Protein AF-A0A0K9GBH8-F1 (afdb_monomer_lite)

Structure (mmCIF, N/CA/C/O backbone):
data_AF-A0A0K9GBH8-F1
#
_entry.id   AF-A0A0K9GBH8-F1
#
loop_
_atom_site.group_PDB
_atom_site.id
_atom_site.type_symbol
_atom_site.label_atom_id
_atom_site.label_alt_id
_atom_site.label_comp_id
_atom_site.label_asym_id
_atom_site.label_entity_id
_atom_site.label_seq_id
_atom_site.pdbx_PDB_ins_code
_atom_site.Cartn_x
_atom_site.Cartn_y
_atom_site.Cartn_z
_atom_site.occupancy
_atom_site.B_iso_or_equiv
_atom_site.auth_seq_id
_atom_site.auth_comp_id
_atom_site.auth_asym_id
_atom_site.auth_atom_id
_atom_site.pdbx_PDB_model_num
ATOM 1 N N . MET A 1 1 ? 10.073 14.860 7.574 1.00 48.22 1 MET A N 1
ATOM 2 C CA . MET A 1 1 ? 10.093 14.315 6.197 1.00 48.22 1 MET A CA 1
ATOM 3 C C . MET A 1 1 ? 11.315 13.426 6.033 1.00 48.22 1 MET A C 1
ATOM 5 O O . MET A 1 1 ? 12.429 13.930 6.131 1.00 48.22 1 MET A O 1
ATOM 9 N N . ARG A 1 2 ? 11.129 12.111 5.861 1.00 55.28 2 ARG A N 1
ATOM 10 C CA . ARG A 1 2 ? 12.222 11.200 5.476 1.00 55.28 2 ARG A CA 1
ATOM 11 C C . ARG A 1 2 ? 12.634 11.550 4.037 1.00 55.28 2 ARG A C 1
ATOM 13 O O . ARG A 1 2 ? 11.757 11.755 3.207 1.00 55.28 2 ARG A O 1
ATOM 20 N N . LYS A 1 3 ? 13.934 11.677 3.742 1.00 61.28 3 LYS A N 1
ATOM 21 C CA . LYS A 1 3 ? 14.410 11.928 2.368 1.00 61.28 3 LYS A CA 1
ATOM 22 C C . LYS A 1 3 ? 14.270 10.639 1.551 1.00 61.28 3 LYS A C 1
ATOM 24 O O . LYS A 1 3 ? 14.920 9.650 1.878 1.00 61.28 3 LYS A O 1
ATOM 29 N N . MET A 1 4 ? 13.414 10.654 0.534 1.00 70.56 4 MET A N 1
ATOM 30 C CA . MET A 1 4 ? 13.336 9.615 -0.497 1.00 70.56 4 MET A CA 1
ATOM 31 C C . MET A 1 4 ? 14.232 10.020 -1.669 1.00 70.56 4 MET A C 1
ATOM 33 O O . MET A 1 4 ? 14.297 11.201 -2.007 1.00 70.56 4 MET A O 1
ATOM 37 N N . ASP A 1 5 ? 14.951 9.060 -2.244 1.00 79.25 5 ASP A N 1
ATOM 38 C CA . ASP A 1 5 ? 15.608 9.241 -3.541 1.00 79.25 5 ASP A CA 1
ATOM 39 C C . ASP A 1 5 ? 14.561 9.329 -4.669 1.00 79.25 5 ASP A C 1
ATOM 41 O O . ASP A 1 5 ? 13.421 8.892 -4.497 1.00 79.25 5 ASP A O 1
ATOM 45 N N . GLU A 1 6 ? 14.937 9.925 -5.805 1.00 75.44 6 GLU A N 1
ATOM 46 C CA . GLU A 1 6 ? 14.024 10.178 -6.936 1.00 75.44 6 GLU A CA 1
ATOM 47 C C . GLU A 1 6 ? 13.358 8.895 -7.453 1.00 75.44 6 GLU A C 1
ATOM 49 O O . GLU A 1 6 ? 12.172 8.905 -7.768 1.00 75.44 6 GLU A O 1
ATOM 54 N N . TYR A 1 7 ? 14.086 7.775 -7.451 1.00 70.88 7 TYR A N 1
ATOM 55 C CA . TYR A 1 7 ? 13.566 6.466 -7.845 1.00 70.88 7 TYR A CA 1
ATOM 56 C C . TYR A 1 7 ? 12.489 5.949 -6.880 1.00 70.88 7 TYR A C 1
ATOM 58 O O . TYR A 1 7 ? 11.404 5.549 -7.297 1.00 70.88 7 TYR A O 1
ATOM 66 N N . THR A 1 8 ? 12.751 6.008 -5.571 1.00 74.50 8 THR A N 1
ATOM 67 C CA . THR A 1 8 ? 11.777 5.625 -4.538 1.00 74.50 8 THR A CA 1
ATOM 68 C C . THR A 1 8 ? 10.540 6.523 -4.615 1.00 74.50 8 THR A C 1
ATOM 70 O O . THR A 1 8 ? 9.431 6.048 -4.391 1.00 74.50 8 THR A O 1
ATOM 73 N N . TYR A 1 9 ? 10.710 7.813 -4.916 1.00 80.81 9 TYR A N 1
ATOM 74 C CA . TYR A 1 9 ? 9.597 8.753 -5.049 1.00 80.81 9 TYR A CA 1
ATOM 75 C C . TYR A 1 9 ? 8.706 8.442 -6.260 1.00 80.81 9 TYR A C 1
ATOM 77 O O . TYR A 1 9 ? 7.485 8.396 -6.111 1.00 80.81 9 TYR A O 1
ATOM 85 N N . ASP A 1 10 ? 9.296 8.171 -7.427 1.00 79.00 10 ASP A N 1
ATOM 86 C CA . ASP A 1 10 ? 8.538 7.803 -8.629 1.00 79.00 10 ASP A CA 1
ATOM 87 C C . ASP A 1 10 ? 7.754 6.500 -8.410 1.00 79.00 10 ASP A C 1
ATOM 89 O O . ASP A 1 10 ? 6.546 6.443 -8.647 1.00 79.00 10 ASP A O 1
ATOM 93 N N . LEU A 1 11 ? 8.404 5.485 -7.834 1.00 76.81 11 LEU A N 1
ATOM 94 C CA . LEU A 1 11 ? 7.762 4.215 -7.502 1.00 76.81 11 LEU A CA 1
ATOM 95 C C . LEU A 1 11 ? 6.625 4.384 -6.482 1.00 76.81 11 LEU A C 1
ATOM 97 O O . LEU A 1 11 ? 5.554 3.805 -6.652 1.00 76.81 11 LEU A O 1
ATOM 101 N N . TYR A 1 12 ? 6.833 5.202 -5.449 1.00 84.81 12 TYR A N 1
ATOM 102 C CA . TYR A 1 12 ? 5.810 5.507 -4.448 1.00 84.81 12 TYR A CA 1
ATOM 103 C C . TYR A 1 12 ? 4.579 6.150 -5.085 1.00 84.81 12 TYR A C 1
ATOM 105 O O . TYR A 1 12 ? 3.464 5.709 -4.832 1.00 84.81 12 TYR A O 1
ATOM 113 N N . SER A 1 13 ? 4.777 7.135 -5.967 1.00 83.56 13 SER A N 1
ATOM 114 C CA . SER A 1 13 ? 3.674 7.843 -6.632 1.00 83.56 13 SER A CA 1
ATOM 115 C C . SER A 1 13 ? 2.805 6.934 -7.511 1.00 83.56 13 SER A C 1
ATOM 117 O O . SER A 1 13 ? 1.618 7.195 -7.691 1.00 83.56 13 SER A O 1
ATOM 119 N N . LYS A 1 14 ? 3.386 5.846 -8.033 1.00 80.56 14 LYS A N 1
ATOM 120 C CA . LYS A 1 14 ? 2.678 4.826 -8.818 1.00 80.56 14 LYS A CA 1
ATOM 121 C C . LYS A 1 14 ? 2.000 3.781 -7.931 1.00 80.56 14 LYS A C 1
ATOM 123 O O . LYS A 1 14 ? 0.918 3.310 -8.269 1.00 80.56 14 LYS A O 1
ATOM 128 N N . LEU A 1 15 ? 2.629 3.401 -6.816 1.00 81.75 15 LEU A N 1
ATOM 129 C CA . LEU A 1 15 ? 2.122 2.354 -5.927 1.00 81.75 15 LEU A CA 1
ATOM 130 C C . LEU A 1 15 ? 1.029 2.847 -4.982 1.00 81.75 15 LEU A C 1
ATOM 132 O O . LEU A 1 15 ? 0.076 2.109 -4.767 1.00 81.75 15 LEU A O 1
ATOM 136 N N . GLU A 1 16 ? 1.130 4.063 -4.448 1.00 88.56 16 GLU A N 1
ATOM 137 C CA . GLU A 1 16 ? 0.153 4.626 -3.505 1.00 88.56 16 GLU A CA 1
ATOM 138 C C . GLU A 1 16 ? -1.306 4.486 -3.992 1.00 88.56 16 GLU A C 1
ATOM 140 O O . GLU A 1 16 ? -2.098 3.869 -3.275 1.00 88.56 16 GLU A O 1
ATOM 145 N N . PRO A 1 17 ? -1.681 4.926 -5.216 1.00 86.12 17 PRO A N 1
ATOM 146 C CA . PRO A 1 17 ? -3.057 4.772 -5.695 1.00 86.12 17 PRO A CA 1
ATOM 147 C C . PRO A 1 17 ? -3.463 3.305 -5.901 1.00 86.12 17 PRO A C 1
ATOM 149 O O . PRO A 1 17 ? -4.638 2.965 -5.767 1.00 86.12 17 PRO A O 1
ATOM 152 N N . ALA A 1 18 ? -2.515 2.413 -6.207 1.00 84.38 18 ALA A N 1
ATOM 153 C CA . ALA A 1 18 ? -2.793 0.985 -6.333 1.00 84.38 18 ALA A CA 1
ATOM 154 C C . ALA A 1 18 ? -3.055 0.342 -4.964 1.00 84.38 18 ALA A C 1
ATOM 156 O O . ALA A 1 18 ? -4.011 -0.417 -4.818 1.00 84.38 18 ALA A O 1
ATOM 157 N N . VAL A 1 19 ? -2.248 0.672 -3.952 1.00 86.56 19 VAL A N 1
ATOM 158 C CA . VAL A 1 19 ? -2.438 0.198 -2.574 1.00 86.56 19 VAL A CA 1
ATOM 15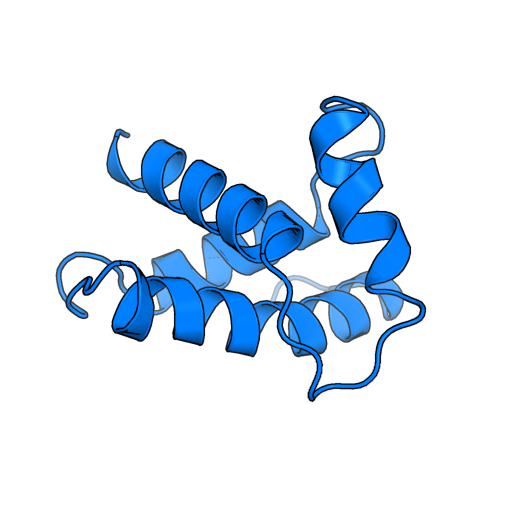9 C C . VAL A 1 19 ? -3.751 0.723 -2.009 1.00 86.56 19 VAL A C 1
ATOM 161 O O . VAL A 1 19 ? -4.506 -0.052 -1.429 1.00 86.56 19 VAL A O 1
ATOM 164 N N . GLU A 1 20 ? -4.064 1.998 -2.242 1.00 89.12 20 GLU A N 1
ATOM 165 C CA . GLU A 1 20 ? -5.330 2.611 -1.840 1.00 89.12 20 GLU A CA 1
ATOM 166 C C . GLU A 1 20 ? -6.530 1.907 -2.489 1.00 89.12 20 GLU A C 1
ATOM 168 O O . GLU A 1 20 ? -7.459 1.488 -1.789 1.00 89.12 20 GLU A O 1
ATOM 173 N N . LYS A 1 21 ? -6.488 1.703 -3.817 1.00 87.75 21 LYS A N 1
ATOM 174 C CA . LYS A 1 21 ? -7.534 0.980 -4.552 1.00 87.75 21 LYS A CA 1
ATOM 175 C C . LYS A 1 21 ? -7.742 -0.413 -3.963 1.00 87.75 21 LYS A C 1
ATOM 177 O O . LYS A 1 21 ? -8.867 -0.788 -3.653 1.00 87.75 21 LYS A O 1
ATOM 182 N N . ILE A 1 22 ? -6.667 -1.167 -3.769 1.00 86.94 22 ILE A N 1
ATOM 183 C CA . ILE A 1 22 ? -6.758 -2.553 -3.306 1.00 86.94 22 ILE A CA 1
ATOM 184 C C . ILE A 1 22 ? -7.258 -2.620 -1.864 1.00 86.94 22 ILE A C 1
ATOM 186 O O . ILE A 1 22 ? -8.142 -3.417 -1.563 1.00 86.94 22 ILE A O 1
ATOM 190 N N . ALA A 1 23 ? -6.749 -1.768 -0.975 1.00 88.12 23 ALA A N 1
ATOM 191 C CA . ALA A 1 23 ? -7.157 -1.751 0.424 1.00 88.12 23 ALA A CA 1
ATOM 192 C C . ALA A 1 23 ? -8.654 -1.438 0.577 1.00 88.12 23 ALA A C 1
ATOM 194 O O . ALA A 1 23 ? -9.376 -2.168 1.259 1.00 88.12 23 ALA A O 1
ATOM 195 N N . TYR A 1 24 ? -9.132 -0.375 -0.071 1.00 90.56 24 TYR A N 1
ATOM 196 C CA . TYR A 1 24 ? -10.486 0.129 0.160 1.00 90.56 24 TYR A CA 1
ATOM 197 C C . TYR A 1 24 ? -11.533 -0.448 -0.796 1.00 90.56 24 TYR A C 1
ATOM 199 O O . TYR A 1 24 ? -12.669 -0.668 -0.380 1.00 90.56 24 TYR A O 1
ATOM 207 N N . HIS A 1 25 ? -11.181 -0.719 -2.056 1.00 86.88 25 HIS A N 1
ATOM 208 C CA . HIS A 1 25 ? -12.130 -1.238 -3.045 1.00 86.88 25 HIS A CA 1
ATOM 209 C C . HIS A 1 25 ? -12.103 -2.762 -3.146 1.00 86.88 25 HIS A C 1
ATOM 211 O O . HIS A 1 25 ? -13.167 -3.378 -3.102 1.00 86.88 25 HIS A O 1
ATOM 217 N N . ASP A 1 26 ? -10.920 -3.372 -3.254 1.00 86.56 26 ASP A N 1
ATOM 218 C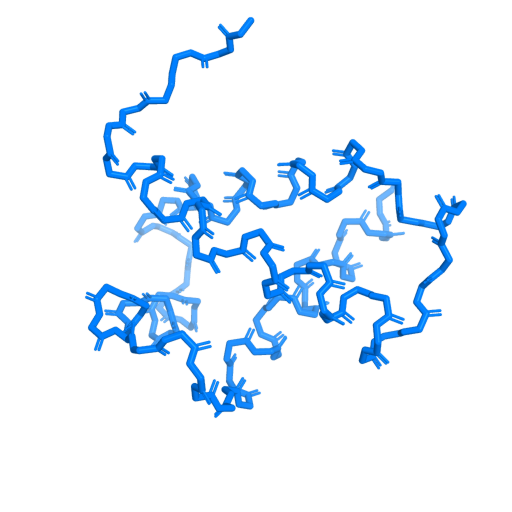 CA . ASP A 1 26 ? -10.823 -4.814 -3.522 1.00 86.56 26 ASP A CA 1
ATOM 219 C C . ASP A 1 26 ? -10.944 -5.637 -2.227 1.00 86.56 26 ASP A C 1
ATOM 221 O O . ASP A 1 26 ? -11.671 -6.629 -2.172 1.00 86.56 26 ASP A O 1
ATOM 225 N N . MET A 1 27 ? -10.283 -5.194 -1.152 1.00 87.12 27 MET A N 1
ATOM 226 C CA . MET A 1 27 ? -10.327 -5.830 0.169 1.00 87.12 27 MET A CA 1
ATOM 227 C C . MET A 1 27 ? -11.470 -5.311 1.053 1.00 87.1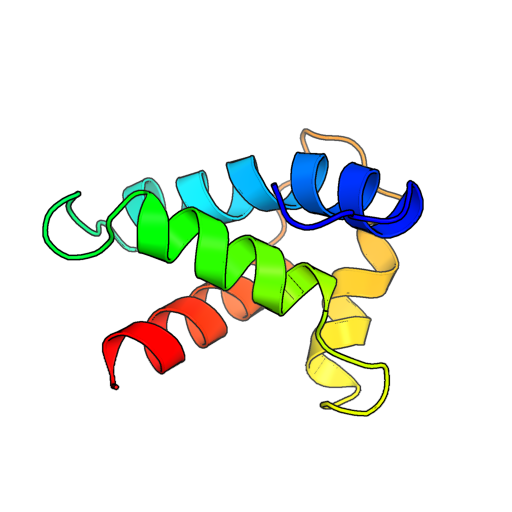2 27 MET A C 1
ATOM 229 O O . MET A 1 27 ? -11.814 -5.960 2.042 1.00 87.12 27 MET A O 1
ATOM 233 N N . GLY A 1 28 ? -12.059 -4.160 0.715 1.00 90.12 28 GLY A N 1
ATOM 234 C CA . GLY A 1 28 ? -13.179 -3.571 1.454 1.00 90.12 28 GLY A CA 1
ATOM 235 C C . GLY A 1 28 ? -12.830 -3.122 2.876 1.00 90.12 28 GLY A C 1
ATOM 236 O O . GLY A 1 28 ? -13.699 -3.146 3.749 1.00 90.12 28 GLY A O 1
ATOM 237 N N . LEU A 1 29 ? -11.570 -2.756 3.134 1.00 91.19 29 LEU A N 1
ATOM 238 C CA . LEU A 1 29 ? -11.140 -2.266 4.443 1.00 91.19 29 LEU A CA 1
ATOM 239 C C . LEU A 1 29 ? -11.767 -0.902 4.731 1.00 91.19 29 LEU A C 1
ATOM 241 O O . LEU A 1 29 ? -11.967 -0.084 3.835 1.00 91.19 29 LEU A O 1
ATOM 245 N N . THR A 1 30 ? -12.062 -0.632 5.998 1.00 91.25 30 THR A N 1
ATOM 246 C CA . THR A 1 30 ? -12.472 0.708 6.426 1.00 91.25 30 THR A CA 1
ATOM 247 C C . THR A 1 30 ? -11.261 1.549 6.817 1.00 91.25 30 THR A C 1
ATOM 249 O O . THR A 1 30 ? -10.186 1.030 7.113 1.00 91.25 30 THR A O 1
ATOM 252 N N . TYR A 1 31 ? -11.452 2.864 6.908 1.00 86.50 31 TYR A N 1
ATOM 253 C CA . TYR A 1 31 ? -10.415 3.788 7.380 1.00 86.50 31 TYR A CA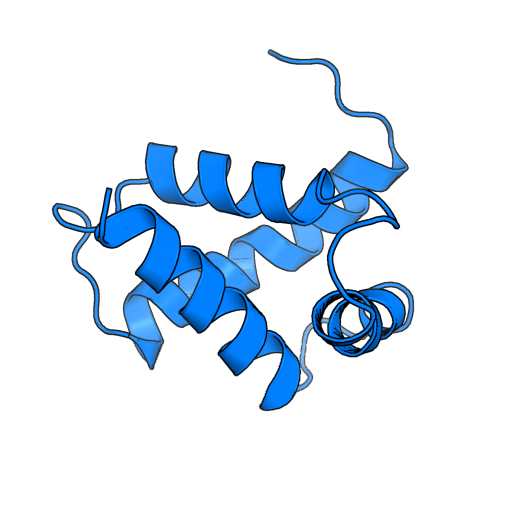 1
ATOM 254 C C . TYR A 1 31 ? -9.992 3.543 8.843 1.00 86.50 31 TYR A C 1
ATOM 256 O O . TYR A 1 31 ? -8.928 3.989 9.259 1.00 86.50 31 TYR A O 1
ATOM 264 N N . GLU A 1 32 ? -10.823 2.846 9.629 1.00 88.62 32 GLU A N 1
ATOM 265 C CA . GLU A 1 32 ? -10.486 2.412 10.993 1.00 88.62 32 GLU A CA 1
ATOM 266 C C . GLU A 1 32 ? -9.593 1.164 10.999 1.00 88.62 32 GLU A C 1
ATOM 268 O O . GLU A 1 32 ? -8.800 0.980 11.916 1.00 88.62 32 GLU A O 1
ATOM 273 N N . GLN A 1 33 ? -9.734 0.300 9.990 1.00 87.56 33 GLN A N 1
ATOM 274 C CA . GLN A 1 33 ? -8.944 -0.925 9.834 1.00 87.56 33 GLN A CA 1
ATOM 275 C C . GLN A 1 33 ? -7.635 -0.679 9.084 1.00 87.56 33 GLN A C 1
ATOM 277 O O . GLN A 1 33 ? -6.676 -1.419 9.275 1.00 87.56 33 GLN A O 1
ATOM 282 N N . PHE A 1 34 ? -7.619 0.323 8.207 1.00 90.56 34 PHE A N 1
ATOM 283 C CA . PHE A 1 34 ? -6.479 0.675 7.380 1.00 90.56 34 PHE A CA 1
ATOM 284 C C . PHE A 1 34 ? -6.390 2.192 7.258 1.00 90.56 34 PHE A C 1
ATOM 286 O O . PHE A 1 34 ? -7.072 2.822 6.441 1.00 90.56 34 PHE A O 1
ATOM 293 N N . THR A 1 35 ? -5.592 2.789 8.135 1.00 92.44 35 THR A N 1
ATOM 294 C CA . THR A 1 35 ? -5.446 4.239 8.215 1.00 92.44 35 THR A CA 1
ATOM 295 C C . THR A 1 35 ? -4.565 4.762 7.082 1.00 92.44 35 THR A C 1
ATOM 297 O O . THR A 1 35 ? -3.839 4.016 6.425 1.00 92.44 35 THR A O 1
ATOM 300 N N . LYS A 1 36 ? -4.559 6.084 6.888 1.00 89.44 36 LYS A N 1
ATOM 301 C CA . LYS A 1 36 ? -3.595 6.724 5.983 1.00 89.44 36 LYS A CA 1
ATOM 302 C C . LYS A 1 36 ? -2.141 6.474 6.389 1.00 89.44 36 LYS A C 1
ATOM 304 O O . LYS A 1 36 ? -1.280 6.376 5.527 1.00 89.44 36 LYS A O 1
ATOM 309 N N . GLU A 1 37 ? -1.865 6.352 7.685 1.00 90.25 37 GLU A N 1
ATOM 310 C CA . GLU A 1 37 ? -0.516 6.028 8.151 1.00 90.25 37 GLU A CA 1
ATOM 311 C C . GLU A 1 37 ? -0.118 4.601 7.744 1.00 90.25 37 GLU A C 1
ATOM 313 O O . GLU A 1 37 ? 1.019 4.384 7.331 1.00 90.25 37 GLU A O 1
ATOM 318 N N . ASP A 1 38 ? -1.064 3.657 7.767 1.00 89.19 38 ASP A N 1
ATOM 319 C CA . ASP A 1 38 ? -0.850 2.284 7.297 1.00 89.19 38 ASP A CA 1
ATOM 320 C C . ASP A 1 38 ? -0.665 2.226 5.775 1.00 89.19 38 ASP A C 1
ATOM 322 O O . ASP A 1 38 ? 0.222 1.524 5.288 1.00 89.19 38 ASP A O 1
ATOM 326 N N . LEU A 1 39 ? -1.446 3.012 5.024 1.00 90.38 39 LEU A N 1
ATOM 327 C CA . LEU A 1 39 ? -1.276 3.191 3.579 1.00 90.38 39 LEU A CA 1
ATOM 328 C C . LEU A 1 39 ? 0.134 3.690 3.247 1.00 90.38 39 LEU A C 1
ATOM 330 O O . LEU A 1 39 ? 0.833 3.067 2.444 1.00 90.38 39 LEU A O 1
ATOM 334 N N . ASP A 1 40 ? 0.568 4.773 3.891 1.00 89.62 40 ASP A N 1
ATOM 335 C CA . ASP A 1 40 ? 1.886 5.368 3.673 1.00 89.62 40 ASP A CA 1
ATOM 336 C C . ASP A 1 40 ? 3.001 4.386 4.081 1.00 89.62 40 ASP A C 1
ATOM 338 O O . ASP A 1 40 ? 4.001 4.235 3.373 1.00 89.62 40 ASP A O 1
ATOM 342 N N . ALA A 1 41 ? 2.833 3.681 5.206 1.00 87.56 41 ALA A N 1
ATOM 343 C CA . ALA A 1 41 ? 3.802 2.713 5.713 1.00 87.56 41 ALA A CA 1
ATOM 344 C C . ALA A 1 41 ? 3.968 1.511 4.777 1.00 87.56 41 ALA A C 1
ATOM 346 O O . ALA A 1 41 ? 5.103 1.152 4.453 1.00 87.56 41 ALA A O 1
ATOM 347 N N . ILE A 1 42 ? 2.865 0.922 4.306 1.00 85.25 42 ILE A N 1
ATOM 348 C CA . ILE A 1 42 ? 2.896 -0.195 3.357 1.00 85.25 42 ILE A CA 1
ATOM 349 C C . ILE A 1 42 ? 3.467 0.255 2.024 1.00 85.25 42 ILE A C 1
ATOM 351 O O . ILE A 1 42 ? 4.363 -0.403 1.501 1.00 85.25 42 ILE A O 1
ATOM 355 N N . THR A 1 43 ? 3.000 1.380 1.484 1.00 86.69 43 THR A N 1
ATOM 356 C CA . THR A 1 43 ? 3.506 1.907 0.211 1.00 86.69 43 THR A CA 1
ATOM 357 C C . THR A 1 43 ? 5.013 2.132 0.296 1.00 86.69 43 THR A C 1
ATOM 359 O O . THR A 1 43 ? 5.766 1.697 -0.574 1.00 86.69 43 THR A O 1
ATOM 362 N N . TYR A 1 44 ? 5.488 2.705 1.403 1.00 83.69 44 TYR A N 1
ATOM 363 C CA . TYR A 1 44 ? 6.913 2.874 1.654 1.00 83.69 44 TYR A CA 1
ATOM 364 C C . TYR A 1 44 ? 7.667 1.541 1.806 1.00 83.69 44 TYR A C 1
ATOM 366 O O . TYR A 1 44 ? 8.781 1.414 1.292 1.00 83.69 44 TYR A O 1
ATOM 374 N N . GLU A 1 45 ? 7.092 0.541 2.484 1.00 80.44 45 GLU A N 1
ATOM 375 C CA . GLU A 1 45 ? 7.683 -0.799 2.597 1.00 80.44 45 GLU A CA 1
ATOM 376 C C . GLU A 1 45 ? 7.813 -1.467 1.222 1.00 80.44 45 GLU A C 1
ATOM 378 O O . GLU A 1 45 ? 8.873 -2.012 0.913 1.00 80.44 45 GLU A O 1
ATOM 383 N N . LEU A 1 46 ? 6.792 -1.359 0.368 1.00 78.12 46 LEU A N 1
ATOM 384 C CA . LEU A 1 46 ? 6.817 -1.869 -1.005 1.00 78.12 46 LEU A CA 1
ATOM 385 C C . LEU A 1 46 ? 7.923 -1.189 -1.828 1.00 78.12 46 LEU A C 1
ATOM 387 O O . LEU A 1 46 ? 8.628 -1.866 -2.573 1.00 78.12 46 LEU A O 1
ATOM 391 N N . CYS A 1 47 ? 8.144 0.118 -1.640 1.00 78.19 47 CYS A N 1
ATOM 392 C CA . CYS A 1 47 ? 9.244 0.838 -2.287 1.00 78.19 47 CYS A CA 1
ATOM 393 C C . CYS A 1 47 ? 10.638 0.457 -1.759 1.00 78.19 47 CYS A C 1
ATOM 395 O O . CYS A 1 47 ? 11.635 0.674 -2.448 1.00 78.19 47 CYS A O 1
ATOM 397 N N . LYS A 1 48 ? 10.739 -0.042 -0.518 1.00 70.38 48 LYS A N 1
ATOM 398 C CA . LYS A 1 48 ? 12.014 -0.367 0.147 1.00 70.38 48 LYS A CA 1
ATOM 399 C C . LYS A 1 48 ? 12.340 -1.852 0.192 1.00 70.38 48 LYS A C 1
ATOM 401 O O . LYS A 1 48 ? 13.472 -2.169 0.555 1.00 70.38 48 LYS A O 1
ATOM 406 N N . ALA A 1 49 ? 11.406 -2.737 -0.160 1.00 58.28 49 ALA A N 1
ATOM 407 C CA . ALA A 1 49 ? 11.623 -4.176 -0.215 1.00 58.28 49 ALA A CA 1
ATOM 408 C C . ALA A 1 49 ? 12.884 -4.474 -1.053 1.00 58.28 49 ALA A C 1
ATOM 410 O O . ALA A 1 49 ? 12.866 -4.319 -2.277 1.00 58.28 49 ALA A O 1
ATOM 411 N N . PRO A 1 50 ? 14.006 -4.857 -0.412 1.00 50.78 50 PRO A N 1
ATOM 412 C CA . PRO A 1 50 ? 15.264 -5.025 -1.110 1.00 50.78 50 PRO A CA 1
ATOM 413 C C . PRO A 1 50 ? 15.142 -6.208 -2.064 1.00 50.78 50 PRO A C 1
ATOM 415 O O . PRO A 1 50 ? 14.308 -7.097 -1.876 1.00 50.78 50 PRO A O 1
ATOM 418 N N . GLN A 1 51 ? 16.046 -6.247 -3.034 1.00 49.44 51 GLN A N 1
ATOM 419 C CA . GLN A 1 51 ? 16.282 -7.318 -4.011 1.00 49.44 51 GLN A CA 1
ATOM 420 C C . GLN A 1 51 ? 16.482 -8.733 -3.397 1.00 49.44 51 GLN A C 1
ATOM 422 O O . GLN A 1 51 ? 16.783 -9.678 -4.114 1.00 49.44 51 GLN A O 1
ATOM 427 N N . ASP A 1 52 ? 16.300 -8.882 -2.080 1.00 41.72 52 ASP A N 1
ATOM 428 C CA . ASP A 1 52 ? 16.556 -10.053 -1.239 1.00 41.72 52 ASP A CA 1
ATOM 429 C C . ASP A 1 52 ? 15.286 -10.671 -0.608 1.00 41.72 52 ASP A C 1
ATOM 431 O O . ASP A 1 52 ? 15.367 -11.641 0.147 1.00 41.72 52 ASP A O 1
ATOM 435 N N . ARG A 1 53 ? 14.081 -10.149 -0.892 1.00 44.47 53 ARG A N 1
ATOM 436 C CA . ARG A 1 53 ? 12.822 -10.839 -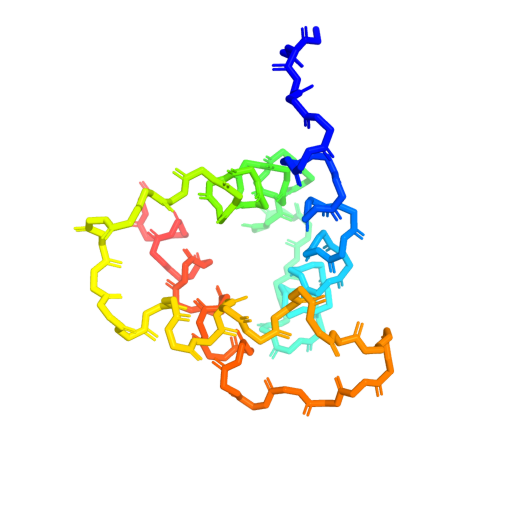0.545 1.00 44.47 53 ARG A CA 1
ATOM 437 C C . ARG A 1 53 ? 12.137 -11.354 -1.804 1.00 44.47 53 ARG A C 1
ATOM 439 O O . ARG A 1 53 ? 11.544 -10.574 -2.534 1.00 44.47 53 ARG A O 1
ATOM 446 N N . SER A 1 54 ? 12.262 -12.674 -1.992 1.00 45.66 54 SER A N 1
ATOM 447 C CA . SER A 1 54 ? 11.630 -13.568 -2.978 1.00 45.66 54 SER A CA 1
ATOM 448 C C . SER A 1 54 ? 11.429 -12.985 -4.380 1.00 45.66 54 SER A C 1
ATOM 450 O O . SER A 1 54 ? 10.616 -12.084 -4.574 1.00 45.66 54 SER A O 1
ATOM 452 N N . LEU A 1 55 ? 12.064 -13.614 -5.373 1.00 44.72 55 LEU A N 1
ATOM 453 C CA . LEU A 1 55 ? 11.760 -13.487 -6.808 1.00 44.72 55 LEU A CA 1
ATOM 454 C C . LEU A 1 55 ? 10.259 -13.319 -7.125 1.00 44.72 55 LEU A C 1
ATOM 456 O O . LEU A 1 55 ? 9.921 -12.604 -8.061 1.00 44.72 55 LEU A O 1
ATOM 460 N N . ASP A 1 56 ? 9.372 -13.902 -6.316 1.00 48.88 56 ASP A N 1
ATOM 461 C CA . ASP A 1 56 ? 7.920 -13.778 -6.435 1.00 48.88 56 ASP A CA 1
ATOM 462 C C . ASP A 1 56 ? 7.388 -12.339 -6.344 1.00 48.88 56 ASP A C 1
ATOM 464 O O . ASP A 1 56 ? 6.420 -12.035 -7.018 1.00 48.88 56 ASP A O 1
ATOM 468 N N . PHE A 1 57 ? 7.974 -11.432 -5.553 1.00 50.56 57 PHE A N 1
ATOM 469 C CA . PHE A 1 57 ? 7.466 -10.053 -5.432 1.00 50.56 57 PHE A CA 1
ATOM 470 C C . PHE A 1 57 ? 8.039 -9.136 -6.524 1.00 50.56 57 PHE A C 1
ATOM 472 O O . PHE A 1 57 ? 7.306 -8.378 -7.153 1.00 50.56 57 PHE A O 1
ATOM 479 N N . TRP A 1 58 ? 9.334 -9.252 -6.835 1.00 48.59 58 TRP A N 1
ATOM 480 C CA . TRP A 1 58 ? 9.968 -8.465 -7.902 1.00 48.59 58 TRP A CA 1
ATOM 481 C C . TRP A 1 58 ? 9.654 -8.967 -9.318 1.00 48.59 58 TRP A C 1
ATOM 483 O O . TRP A 1 58 ? 9.713 -8.176 -10.257 1.00 48.59 58 TRP A O 1
ATOM 493 N N . GLY A 1 59 ? 9.224 -10.221 -9.493 1.00 51.19 59 GLY A N 1
ATOM 494 C CA . GLY A 1 59 ? 8.562 -10.657 -10.727 1.00 51.19 59 GLY A CA 1
ATOM 495 C C . GLY A 1 59 ? 7.309 -9.826 -11.038 1.00 51.19 59 GLY A C 1
ATOM 496 O O . GLY A 1 59 ? 7.013 -9.589 -12.203 1.00 51.19 59 GLY A O 1
ATOM 497 N N . TYR A 1 60 ? 6.639 -9.304 -10.004 1.00 49.75 60 TYR A N 1
ATOM 498 C CA . TYR A 1 60 ? 5.462 -8.442 -10.126 1.00 49.75 60 TYR A CA 1
ATOM 499 C C . TYR A 1 60 ? 5.784 -6.939 -10.090 1.00 49.75 60 TYR A C 1
ATOM 501 O O . TYR A 1 60 ? 5.096 -6.162 -10.742 1.00 49.75 60 TYR A O 1
ATOM 509 N N . VAL A 1 61 ? 6.846 -6.512 -9.393 1.00 49.81 61 VAL A N 1
ATOM 510 C CA . VAL A 1 61 ? 7.238 -5.086 -9.301 1.00 49.81 61 VAL A CA 1
ATOM 511 C C . VAL A 1 61 ? 8.207 -4.633 -10.403 1.00 49.81 61 VAL A C 1
ATOM 513 O O . VAL A 1 61 ? 8.145 -3.480 -10.811 1.00 49.81 61 VAL A O 1
ATOM 516 N N . SER A 1 62 ? 9.054 -5.507 -10.967 1.00 49.22 62 SER A N 1
ATOM 517 C CA . SER A 1 62 ? 9.968 -5.150 -12.083 1.00 49.22 62 SER A CA 1
ATOM 518 C C . SER A 1 62 ? 9.246 -4.667 -13.342 1.00 49.22 62 SER A C 1
ATOM 520 O O . SER A 1 62 ? 9.841 -4.040 -14.214 1.00 49.22 62 SER A O 1
ATOM 522 N N . VAL A 1 63 ? 7.949 -4.940 -13.414 1.00 49.31 63 VAL A N 1
ATOM 523 C CA . VAL A 1 63 ? 7.077 -4.530 -14.498 1.00 49.31 63 VAL A CA 1
ATOM 524 C C . VAL A 1 63 ? 6.498 -3.122 -14.254 1.00 49.31 63 VAL A C 1
ATOM 526 O O . VAL A 1 63 ? 6.224 -2.424 -15.220 1.00 49.31 63 VAL A O 1
ATOM 529 N N . VAL A 1 64 ? 6.446 -2.632 -13.003 1.00 51.47 64 VAL A N 1
ATOM 530 C CA . VAL A 1 64 ? 5.934 -1.292 -12.617 1.00 51.47 64 VAL A CA 1
ATOM 531 C C . VAL A 1 64 ? 6.720 -0.148 -13.271 1.00 51.47 64 VAL A C 1
ATOM 533 O O . VAL A 1 64 ? 6.149 0.889 -13.604 1.00 51.47 64 VAL A O 1
ATOM 536 N N . ASP A 1 65 ? 8.018 -0.343 -13.513 1.00 46.66 65 ASP A N 1
ATOM 537 C CA . ASP A 1 65 ? 8.876 0.646 -14.183 1.00 46.66 65 ASP A CA 1
ATOM 538 C C . ASP A 1 65 ? 8.539 0.803 -15.685 1.00 46.66 65 ASP A C 1
ATOM 540 O O . ASP A 1 65 ? 8.891 1.797 -16.314 1.00 46.66 65 ASP A O 1
ATOM 544 N N . GLN A 1 66 ? 7.809 -0.160 -16.264 1.00 49.34 66 GLN A N 1
ATOM 545 C CA . GLN A 1 66 ? 7.402 -0.191 -17.676 1.00 49.34 66 GLN A CA 1
ATOM 546 C C . GLN A 1 66 ? 5.907 0.106 -17.891 1.00 49.34 66 GLN A C 1
ATOM 548 O O . GLN A 1 66 ? 5.398 -0.101 -18.994 1.00 49.34 66 GLN A O 1
ATOM 553 N N . MET A 1 67 ? 5.179 0.549 -16.860 1.00 55.53 67 MET A N 1
ATOM 554 C CA . MET A 1 67 ? 3.716 0.459 -16.845 1.00 55.53 67 MET A CA 1
ATOM 555 C C . MET A 1 67 ? 2.968 1.783 -16.932 1.00 55.53 67 MET A C 1
ATOM 557 O O . MET A 1 67 ? 3.270 2.757 -16.248 1.00 55.53 67 MET A O 1
ATOM 561 N N . ASP A 1 68 ? 1.939 1.756 -17.777 1.00 51.09 68 ASP A N 1
ATOM 562 C CA . ASP A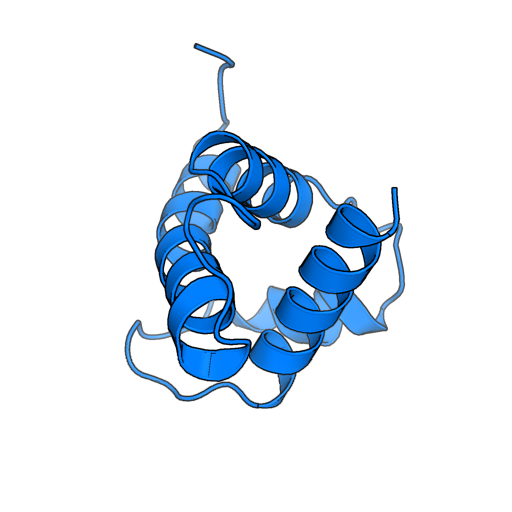 1 68 ? 0.942 2.803 -17.949 1.00 51.09 68 ASP A CA 1
ATOM 563 C C . ASP A 1 68 ? -0.075 2.752 -16.794 1.00 51.09 68 ASP A C 1
ATOM 565 O O . ASP A 1 68 ? -0.429 1.672 -16.313 1.00 51.09 68 ASP A O 1
ATOM 569 N N . GLN A 1 69 ? -0.571 3.909 -16.352 1.00 52.25 69 GLN A N 1
ATOM 570 C CA . GLN A 1 69 ? -1.362 4.068 -15.116 1.00 52.25 69 GLN A CA 1
ATOM 571 C C . GLN A 1 69 ? -2.723 3.330 -15.122 1.00 52.25 69 GLN A C 1
ATOM 573 O O . GLN A 1 69 ? -3.408 3.298 -14.104 1.00 52.25 69 GLN A O 1
ATOM 578 N N . ASN A 1 70 ? -3.119 2.737 -16.255 1.00 48.69 70 ASN A N 1
ATOM 579 C CA . ASN A 1 70 ? -4.472 2.235 -16.517 1.00 48.69 70 ASN A CA 1
ATOM 580 C C . ASN A 1 70 ? -4.595 0.712 -16.689 1.00 48.69 70 ASN A C 1
ATOM 582 O O . ASN A 1 70 ? -5.677 0.237 -17.032 1.00 48.69 70 ASN A O 1
ATOM 586 N N . ALA A 1 71 ? -3.527 -0.067 -16.524 1.00 51.09 71 ALA A N 1
ATOM 587 C CA . ALA A 1 71 ? -3.634 -1.515 -16.699 1.00 51.09 71 ALA A CA 1
ATOM 588 C C . ALA A 1 71 ? -4.127 -2.219 -15.420 1.00 51.09 71 ALA A C 1
ATOM 590 O O . ALA A 1 71 ? -3.725 -1.885 -14.308 1.00 51.09 71 ALA A O 1
ATOM 591 N N . ASP A 1 72 ? -5.037 -3.182 -15.588 1.00 52.88 72 ASP A N 1
ATOM 592 C CA . ASP A 1 72 ? -5.488 -4.076 -14.518 1.00 52.88 72 ASP A CA 1
ATOM 593 C C . ASP A 1 72 ? -4.428 -5.164 -14.292 1.00 52.88 72 ASP A C 1
ATOM 595 O O . ASP A 1 72 ? -4.054 -5.888 -15.219 1.00 52.88 72 ASP A O 1
ATOM 599 N N . TRP A 1 73 ? -3.953 -5.291 -13.050 1.00 62.34 73 TRP A N 1
ATOM 600 C CA . TRP A 1 73 ? -2.828 -6.155 -12.680 1.00 62.34 73 TRP A CA 1
ATOM 601 C C . TRP A 1 73 ? -3.244 -7.249 -11.683 1.00 62.34 73 TRP A C 1
ATOM 603 O O . TRP A 1 73 ? -3.015 -7.090 -10.486 1.00 62.34 73 TRP A O 1
ATOM 613 N N . PRO A 1 74 ? -3.768 -8.410 -12.115 1.00 58.00 74 PRO A N 1
ATOM 614 C CA . PRO A 1 74 ? -4.179 -9.488 -11.199 1.00 58.00 74 PRO A CA 1
ATOM 615 C C . PRO A 1 74 ? -3.066 -9.967 -10.251 1.00 58.00 74 PRO A C 1
ATOM 617 O O . PRO A 1 74 ? -3.319 -10.510 -9.177 1.00 58.00 74 PRO A O 1
ATOM 620 N N . ASP A 1 75 ? -1.827 -9.782 -10.681 1.00 59.38 75 ASP A N 1
ATOM 621 C CA . ASP A 1 75 ? -0.618 -10.299 -10.068 1.00 59.38 75 ASP A CA 1
ATOM 622 C C . ASP A 1 75 ? 0.032 -9.298 -9.090 1.00 59.38 75 ASP A C 1
ATOM 624 O O . ASP A 1 75 ? 0.423 -9.677 -7.983 1.00 59.38 75 ASP A O 1
ATOM 628 N N . ILE A 1 76 ? 0.031 -8.001 -9.426 1.00 66.38 76 ILE A N 1
ATOM 629 C CA . ILE A 1 76 ? 0.405 -6.922 -8.493 1.00 66.38 76 ILE A CA 1
ATOM 630 C C . ILE A 1 76 ? -0.662 -6.783 -7.405 1.00 66.38 76 ILE A C 1
ATOM 632 O O . ILE A 1 76 ? -0.310 -6.637 -6.233 1.00 66.38 76 ILE A O 1
ATOM 636 N N . THR A 1 77 ? -1.946 -6.926 -7.763 1.00 71.75 77 THR A N 1
ATOM 637 C CA . THR A 1 77 ? -3.056 -6.919 -6.804 1.00 71.75 77 THR A CA 1
ATOM 638 C C . THR A 1 77 ? -2.846 -7.959 -5.710 1.00 71.75 77 THR A C 1
ATOM 640 O O . THR A 1 77 ? -2.792 -7.607 -4.535 1.00 71.75 77 THR A O 1
ATOM 643 N N . LYS A 1 78 ? -2.573 -9.217 -6.075 1.00 72.69 78 LYS A N 1
ATOM 644 C CA . LYS A 1 78 ? -2.270 -10.280 -5.100 1.00 72.69 78 LYS A CA 1
ATOM 645 C C . LYS A 1 78 ? -1.022 -10.000 -4.263 1.00 72.69 78 LYS A C 1
ATOM 647 O O . LYS A 1 78 ? -0.957 -10.404 -3.101 1.00 72.69 78 LYS A O 1
ATOM 652 N N . GLY A 1 79 ? -0.007 -9.359 -4.845 1.00 73.31 79 GLY A N 1
ATOM 653 C CA . GLY A 1 79 ? 1.204 -8.956 -4.131 1.00 73.31 79 GLY A CA 1
ATOM 654 C C . GLY A 1 79 ? 0.903 -7.942 -3.028 1.00 73.31 79 GLY A C 1
ATOM 655 O O . GLY A 1 79 ? 1.271 -8.157 -1.872 1.00 73.31 79 GLY A O 1
ATOM 656 N N . ILE A 1 80 ? 0.175 -6.882 -3.371 1.00 80.31 80 ILE A N 1
ATOM 657 C CA . ILE A 1 80 ? -0.245 -5.831 -2.441 1.00 80.31 80 ILE A CA 1
ATOM 658 C C . ILE A 1 80 ? -1.208 -6.394 -1.384 1.00 80.31 80 ILE A C 1
ATOM 660 O O . ILE A 1 80 ? -0.971 -6.197 -0.194 1.00 80.31 80 ILE A O 1
ATOM 664 N N . GLU A 1 81 ? -2.214 -7.183 -1.777 1.00 82.94 81 GLU A N 1
ATOM 665 C CA . GLU A 1 81 ? -3.146 -7.850 -0.851 1.00 82.94 81 GLU A CA 1
ATOM 666 C C . GLU A 1 81 ? -2.419 -8.695 0.201 1.00 82.94 81 GLU A C 1
ATOM 668 O O . GLU A 1 81 ? -2.807 -8.715 1.371 1.00 82.94 81 GLU A O 1
ATOM 673 N N . ARG A 1 82 ? -1.358 -9.416 -0.191 1.00 79.56 82 ARG A N 1
ATOM 674 C CA . ARG A 1 82 ? -0.546 -10.215 0.741 1.00 79.56 82 ARG A CA 1
ATOM 675 C C . ARG A 1 82 ? 0.204 -9.344 1.738 1.00 79.56 82 ARG A C 1
ATOM 677 O O . ARG A 1 82 ? 0.299 -9.726 2.905 1.00 79.56 82 ARG A O 1
ATOM 684 N N . VAL A 1 83 ? 0.752 -8.214 1.294 1.00 80.25 83 VAL A N 1
ATOM 685 C CA . VAL A 1 83 ? 1.476 -7.286 2.173 1.00 80.25 83 VAL A CA 1
ATOM 686 C C . VAL A 1 83 ? 0.510 -6.617 3.148 1.00 80.25 83 VAL A C 1
ATOM 688 O O . VAL A 1 83 ? 0.772 -6.654 4.348 1.00 80.25 83 VAL A O 1
ATOM 691 N N . ILE A 1 84 ? -0.649 -6.147 2.674 1.00 82.75 84 ILE A N 1
ATOM 692 C CA . ILE A 1 84 ? -1.722 -5.616 3.529 1.00 82.75 84 ILE A CA 1
ATOM 693 C C . ILE A 1 84 ? -2.171 -6.666 4.550 1.00 82.75 84 ILE A C 1
ATOM 695 O O . ILE A 1 84 ? -2.184 -6.398 5.747 1.00 82.75 84 ILE A O 1
ATOM 699 N N . HIS A 1 85 ? -2.448 -7.903 4.127 1.00 82.38 85 HIS A N 1
ATOM 700 C CA . HIS A 1 85 ? -2.815 -8.977 5.054 1.00 82.38 85 HIS A CA 1
ATOM 701 C C . HIS A 1 85 ? -1.741 -9.284 6.097 1.00 82.38 85 HIS A C 1
ATOM 703 O O . HIS A 1 85 ? -2.069 -9.636 7.229 1.00 82.38 85 HIS A O 1
ATOM 709 N N . LYS A 1 86 ? -0.462 -9.228 5.719 1.00 77.12 86 LYS A N 1
ATOM 710 C CA . LYS A 1 86 ? 0.638 -9.444 6.658 1.00 77.12 86 LYS A CA 1
ATOM 711 C C . LYS A 1 86 ? 0.713 -8.312 7.679 1.00 77.12 86 LYS A C 1
ATOM 713 O O . LYS A 1 86 ? 0.946 -8.595 8.849 1.00 77.12 86 LYS A O 1
ATOM 718 N N . TYR A 1 87 ? 0.502 -7.077 7.236 1.00 80.06 87 TYR A N 1
ATOM 719 C CA . TYR A 1 87 ? 0.488 -5.897 8.089 1.00 80.06 87 TYR A CA 1
ATOM 720 C C . TYR A 1 87 ? -0.682 -5.933 9.086 1.00 80.06 87 TYR A C 1
ATOM 722 O O . TYR A 1 87 ? -0.462 -5.793 10.278 1.00 80.06 87 TYR A O 1
ATOM 730 N N . LEU A 1 88 ? -1.899 -6.254 8.632 1.00 77.62 88 LEU A N 1
ATOM 731 C CA . LEU A 1 88 ? -3.099 -6.343 9.484 1.00 77.62 88 LEU A CA 1
ATOM 732 C C . LEU A 1 88 ? -3.091 -7.503 10.499 1.00 77.62 88 LEU A C 1
ATOM 734 O O . LEU A 1 88 ? -3.921 -7.537 11.403 1.00 77.62 88 LEU A O 1
ATOM 738 N N . LYS A 1 89 ? -2.222 -8.506 10.319 1.00 70.00 89 LYS A N 1
ATOM 739 C CA . LYS A 1 89 ? -2.069 -9.642 11.250 1.00 70.00 89 LYS A CA 1
ATOM 740 C C . LYS A 1 89 ? -1.070 -9.374 12.381 1.00 70.00 89 LYS A C 1
ATOM 742 O O . LYS A 1 89 ? -0.913 -10.249 13.237 1.00 70.00 89 LYS A O 1
ATOM 747 N N . HIS A 1 90 ? -0.373 -8.242 12.341 1.00 51.50 90 HIS A N 1
ATOM 748 C CA . HIS A 1 90 ? 0.538 -7.780 13.384 1.00 51.50 90 HIS A CA 1
ATOM 749 C C . HIS A 1 90 ? -0.169 -6.848 14.365 1.00 51.50 90 HIS A C 1
ATOM 751 O O . HIS A 1 90 ? 0.251 -6.875 15.545 1.00 51.50 90 HIS A O 1
#

Foldseek 3Di:
DPDDDPQLVVQLVLVLVVLVCLQCPVVVHDCVLAPVVNSSVLSSCLSVVDPPPDPLLCVQVVCSVVDDSDDDRPSNSVSSVVSSVVVSVD

Radius of gyration: 12.61 Å; chains: 1; bounding box: 30×28×31 Å

Secondary structure (DSSP, 8-state):
-----HHHHHHHHHHHHHHHHIIIIIS---TTTS-HHHHHHHHHHHHH--TTS-HHHHHHHTTGGG--TT---HHHHHHHHHHHHHHHT-

Sequence (90 aa):
MRKMDEYTYDLYSKLEPAVEKIAYHDMGLTYEQFTKEDLDAITYELCKAPQDRSLDFWGYVSVVDQMDQNADWPDITKGIERVIHKYLKH

pLDDT: mean 71.87, std 16.13, range [41.72, 92.44]